Protein AF-A8NK38-F1 (afdb_monomer_lite)

pLDDT: mean 88.43, std 15.59, range [39.59, 98.31]

Sequence (147 aa):
MKLGEKVGEGAKSTIPTVDDRAKRALAAAKVIYATYKRVIGPGPEEYARSVCRQLFKDYEAGLSEDEAKATASYHANRLETLRKQISIHYDTVYNLAGAGDLMRNVEVMLKEVADAVVLVEDIDALVHSGVETLITAYRGNELLFQQ

Structure (mmCIF, N/CA/C/O backbone):
data_AF-A8NK38-F1
#
_entry.id   AF-A8NK38-F1
#
loop_
_atom_site.group_PDB
_atom_site.id
_atom_site.type_symbol
_atom_site.label_atom_id
_atom_site.label_alt_id
_atom_site.label_comp_id
_atom_site.label_asym_id
_atom_site.label_entity_id
_atom_site.label_seq_id
_atom_site.pdbx_PDB_ins_code
_atom_site.Cartn_x
_atom_site.Cartn_y
_atom_site.Cartn_z
_atom_site.occupancy
_atom_site.B_iso_or_equiv
_atom_site.auth_seq_id
_atom_site.auth_comp_id
_atom_site.auth_asym_id
_atom_site.auth_atom_id
_atom_site.pdbx_PDB_model_num
ATOM 1 N N . MET A 1 1 ? 65.995 19.999 -28.870 1.00 39.59 1 MET A N 1
ATOM 2 C CA . MET A 1 1 ? 64.793 20.046 -28.009 1.00 39.59 1 MET A CA 1
ATOM 3 C C . MET A 1 1 ? 63.660 19.341 -28.739 1.00 39.59 1 MET A C 1
ATOM 5 O O . MET A 1 1 ? 63.312 19.782 -29.824 1.00 39.59 1 MET A O 1
ATOM 9 N N . LYS A 1 2 ? 63.152 18.219 -28.213 1.00 42.16 2 LYS A N 1
ATOM 10 C CA . LYS A 1 2 ? 61.946 17.546 -28.721 1.00 42.16 2 LYS A CA 1
ATOM 11 C C . LYS A 1 2 ? 60.818 17.821 -27.729 1.00 42.16 2 LYS A C 1
ATOM 13 O O . LYS A 1 2 ? 60.914 17.392 -26.584 1.00 42.16 2 LYS A O 1
ATOM 18 N N . LEU A 1 3 ? 59.797 18.557 -28.158 1.00 43.91 3 LEU A N 1
ATOM 19 C CA . LEU A 1 3 ? 58.538 18.682 -27.430 1.00 43.91 3 LEU A CA 1
ATOM 20 C C . LEU A 1 3 ? 57.717 17.431 -27.746 1.00 43.91 3 LEU A C 1
ATOM 22 O O . LEU A 1 3 ? 57.318 17.217 -28.887 1.00 43.91 3 LEU A O 1
ATOM 26 N N . GLY A 1 4 ? 57.562 16.560 -26.751 1.00 43.88 4 GLY A N 1
ATOM 27 C CA . GLY A 1 4 ? 56.645 15.432 -26.822 1.00 43.88 4 GLY A CA 1
ATOM 28 C C . GLY A 1 4 ? 55.226 15.935 -26.599 1.00 43.88 4 GLY A C 1
ATOM 29 O O . GLY A 1 4 ? 54.858 16.251 -25.469 1.00 43.88 4 GLY A O 1
ATOM 30 N N . GLU A 1 5 ? 54.441 16.011 -27.668 1.00 44.53 5 GLU A N 1
ATOM 31 C CA . GLU A 1 5 ? 52.994 16.175 -27.576 1.00 44.53 5 GLU A CA 1
ATOM 32 C C . GLU A 1 5 ? 52.397 14.911 -26.949 1.00 44.53 5 GLU A C 1
ATOM 34 O O . GLU A 1 5 ? 52.291 13.857 -27.577 1.00 44.53 5 GLU A O 1
ATOM 39 N N . LYS A 1 6 ? 52.009 15.008 -25.675 1.00 49.44 6 LYS A N 1
ATOM 40 C CA . LYS A 1 6 ? 51.022 14.096 -25.099 1.00 49.44 6 LYS A CA 1
ATOM 41 C C . LYS A 1 6 ? 49.657 14.526 -25.621 1.00 49.44 6 LYS A C 1
ATOM 43 O O . LYS A 1 6 ? 49.046 15.444 -25.080 1.00 49.44 6 LYS A O 1
ATOM 48 N N . VAL A 1 7 ? 49.197 13.862 -26.675 1.00 47.38 7 VAL A N 1
ATOM 49 C CA . VAL A 1 7 ? 47.791 13.895 -27.077 1.00 47.38 7 VAL A CA 1
ATOM 50 C C . VAL A 1 7 ? 47.004 13.255 -25.936 1.00 47.38 7 VAL A C 1
ATOM 52 O O . VAL A 1 7 ? 47.151 12.065 -25.664 1.00 47.38 7 VAL A O 1
ATOM 55 N N . GLY A 1 8 ? 46.249 14.074 -25.204 1.00 44.91 8 GLY A N 1
ATOM 56 C CA . GLY A 1 8 ? 45.348 13.601 -24.164 1.00 44.91 8 GLY A CA 1
ATOM 57 C C . GLY A 1 8 ? 44.344 12.633 -24.775 1.00 44.91 8 GLY A C 1
ATOM 58 O O . GLY A 1 8 ? 43.636 12.986 -25.717 1.00 44.91 8 GLY A O 1
ATOM 59 N N . GLU A 1 9 ? 44.308 11.409 -24.255 1.00 46.59 9 GLU A N 1
ATOM 60 C CA . GLU A 1 9 ? 43.250 10.455 -24.556 1.00 46.59 9 GLU A CA 1
ATOM 61 C C . GLU A 1 9 ? 41.918 11.102 -24.181 1.00 46.59 9 GLU A C 1
ATOM 63 O O . GLU A 1 9 ? 41.621 11.350 -23.011 1.00 46.59 9 GLU A O 1
ATOM 68 N N . GLY A 1 10 ? 41.143 11.450 -25.208 1.00 41.97 10 GLY A N 1
ATOM 69 C CA . GLY A 1 10 ? 39.824 12.028 -25.048 1.00 41.97 10 GLY A CA 1
ATOM 70 C C . GLY A 1 10 ? 38.970 11.109 -24.188 1.00 41.97 10 GLY A C 1
ATOM 71 O O . GLY A 1 10 ? 38.796 9.930 -24.502 1.00 41.97 10 GLY A O 1
ATOM 72 N N . ALA A 1 11 ? 38.421 11.660 -23.107 1.00 47.78 11 ALA A N 1
ATOM 73 C CA . ALA A 1 11 ? 37.337 11.033 -22.378 1.00 47.78 11 ALA A CA 1
ATOM 74 C C . ALA A 1 11 ? 36.248 10.666 -23.395 1.00 47.78 11 ALA A C 1
ATOM 76 O O . ALA A 1 11 ? 35.610 11.547 -23.977 1.00 47.78 11 ALA A O 1
ATOM 77 N N . LYS A 1 12 ? 36.071 9.366 -23.664 1.00 49.84 12 LYS A N 1
ATOM 78 C CA . LYS A 1 12 ? 34.969 8.882 -24.495 1.00 49.84 12 LYS A CA 1
ATOM 79 C C . LYS A 1 12 ? 33.676 9.315 -23.814 1.00 49.84 12 LYS A C 1
ATOM 81 O O . LYS A 1 12 ? 33.251 8.692 -22.842 1.00 49.84 12 LYS A O 1
ATOM 86 N N . SER A 1 13 ? 33.064 10.378 -24.331 1.00 49.16 13 SER A N 1
ATOM 87 C CA . SER A 1 13 ? 31.667 10.706 -24.076 1.00 49.16 13 SER A CA 1
ATOM 88 C C . SER A 1 13 ? 30.845 9.513 -24.552 1.00 49.16 13 SER A C 1
ATOM 90 O O . SER A 1 13 ? 30.579 9.334 -25.739 1.00 49.16 13 SER A O 1
ATOM 92 N N . THR A 1 14 ? 30.557 8.607 -23.626 1.00 53.38 14 THR A N 1
ATOM 93 C CA . THR A 1 14 ? 29.784 7.400 -23.878 1.00 53.38 14 THR A CA 1
ATOM 94 C C . THR A 1 14 ? 28.333 7.784 -23.695 1.00 53.38 14 THR A C 1
ATOM 96 O O . THR A 1 14 ? 27.762 7.674 -22.612 1.00 53.38 14 THR A O 1
ATOM 99 N N . ILE A 1 15 ? 27.742 8.308 -24.771 1.00 59.06 15 ILE A N 1
ATOM 100 C CA . ILE A 1 15 ? 26.293 8.459 -24.853 1.00 59.06 15 ILE A CA 1
ATOM 101 C C . ILE A 1 15 ? 25.710 7.061 -24.601 1.00 59.06 15 ILE A C 1
ATOM 103 O O . ILE A 1 15 ? 26.020 6.141 -25.360 1.00 59.06 15 ILE A O 1
ATOM 107 N N . PRO A 1 16 ? 24.913 6.869 -23.536 1.00 60.84 16 PRO A N 1
ATOM 108 C CA . PRO A 1 16 ? 24.412 5.550 -23.191 1.00 60.84 16 PRO A CA 1
ATOM 109 C C . PRO A 1 16 ? 23.541 5.005 -24.313 1.00 60.84 16 PRO A C 1
ATOM 111 O O . PRO A 1 16 ? 22.662 5.727 -24.806 1.00 60.84 16 PRO A O 1
ATOM 114 N N . THR A 1 17 ? 23.752 3.742 -24.675 1.00 71.88 17 THR A N 1
ATOM 115 C CA . THR A 1 17 ? 22.913 3.071 -25.666 1.00 71.88 17 THR A CA 1
ATOM 116 C C . THR A 1 17 ? 21.486 2.900 -25.135 1.00 71.88 17 THR A C 1
ATOM 118 O O . THR A 1 17 ? 21.220 3.036 -23.936 1.00 71.88 17 THR A O 1
ATOM 121 N N . VAL A 1 18 ? 20.538 2.619 -26.032 1.00 70.12 18 VAL A N 1
ATOM 122 C CA . VAL A 1 18 ? 19.149 2.292 -25.663 1.00 70.12 18 VAL A CA 1
ATOM 123 C C . VAL A 1 18 ? 19.105 1.132 -24.658 1.00 70.12 18 VAL A C 1
ATOM 125 O O . VAL A 1 18 ? 18.403 1.217 -23.651 1.00 70.12 18 VAL A O 1
ATOM 128 N N . ASP A 1 19 ? 19.940 0.115 -24.865 1.00 76.62 19 ASP A N 1
ATOM 129 C CA . ASP A 1 19 ? 20.079 -1.038 -23.974 1.00 76.62 19 ASP A CA 1
ATOM 130 C C . ASP A 1 19 ? 20.604 -0.637 -22.576 1.00 76.62 19 ASP A C 1
ATOM 132 O O . ASP A 1 19 ? 20.045 -1.036 -21.551 1.00 76.62 19 ASP A O 1
ATOM 136 N N . ASP A 1 20 ? 21.591 0.264 -22.502 1.00 84.06 20 ASP A N 1
ATOM 137 C CA . ASP A 1 20 ? 22.115 0.776 -21.223 1.00 84.06 20 ASP A CA 1
ATOM 138 C C . ASP A 1 20 ? 21.088 1.606 -20.440 1.00 84.06 20 ASP A C 1
ATOM 140 O O . ASP A 1 20 ? 21.132 1.683 -19.207 1.00 84.06 20 ASP A O 1
ATOM 144 N N . ARG A 1 21 ? 20.161 2.280 -21.129 1.00 83.81 21 ARG A N 1
ATOM 145 C CA . ARG A 1 21 ? 19.062 3.015 -20.483 1.00 83.81 21 ARG A CA 1
ATOM 146 C C . ARG A 1 21 ? 18.026 2.052 -19.911 1.00 83.81 21 ARG A C 1
ATOM 148 O O . ARG A 1 21 ? 17.680 2.198 -18.739 1.00 83.81 21 ARG A O 1
ATOM 155 N N . ALA A 1 22 ? 17.609 1.048 -20.683 1.00 85.94 22 ALA A N 1
ATOM 156 C CA . ALA A 1 22 ? 16.659 0.029 -20.234 1.00 85.94 22 ALA A CA 1
ATOM 157 C C . ALA A 1 22 ? 17.189 -0.743 -19.015 1.00 85.94 22 ALA A C 1
ATOM 159 O O . ALA A 1 22 ? 16.496 -0.891 -18.007 1.00 85.94 22 ALA A O 1
ATOM 160 N N . LYS A 1 23 ? 18.459 -1.164 -19.059 1.00 88.81 23 LYS A N 1
ATOM 161 C CA . LYS A 1 23 ? 19.122 -1.871 -17.953 1.00 88.81 23 LYS A CA 1
ATOM 162 C C . LYS A 1 23 ? 19.207 -1.028 -16.684 1.00 88.81 23 LYS A C 1
ATOM 164 O O . LYS A 1 23 ? 18.955 -1.544 -15.596 1.00 88.81 23 LYS A O 1
ATOM 169 N N . ARG A 1 24 ? 19.521 0.268 -16.804 1.00 90.06 24 ARG A N 1
ATOM 170 C CA . ARG A 1 24 ? 19.555 1.184 -15.650 1.00 90.06 24 ARG A CA 1
ATOM 171 C C . ARG A 1 24 ? 18.168 1.435 -15.065 1.00 90.06 24 ARG A C 1
ATOM 173 O O . ARG A 1 24 ? 18.041 1.431 -13.844 1.00 90.06 24 ARG A O 1
ATOM 180 N N . ALA A 1 25 ? 17.142 1.586 -15.901 1.00 91.44 25 ALA A N 1
ATOM 181 C CA . ALA A 1 25 ? 15.761 1.714 -15.439 1.00 91.44 25 ALA A CA 1
ATOM 182 C C . ALA A 1 25 ? 15.301 0.455 -14.685 1.00 91.44 25 ALA A C 1
ATOM 184 O O . ALA A 1 25 ? 14.783 0.564 -13.575 1.00 91.44 25 ALA A O 1
ATOM 185 N N . LEU A 1 26 ? 15.583 -0.741 -15.215 1.00 92.62 26 LEU A N 1
ATOM 186 C CA . LEU A 1 26 ? 15.293 -1.995 -14.515 1.00 92.62 26 LEU A CA 1
ATOM 187 C C . LEU A 1 26 ? 16.056 -2.103 -13.186 1.00 92.62 26 LEU A C 1
ATOM 189 O O . LEU A 1 26 ? 15.489 -2.533 -12.185 1.00 92.62 26 LEU A O 1
ATOM 193 N N . ALA A 1 27 ? 17.338 -1.732 -13.155 1.00 93.94 27 ALA A N 1
ATOM 194 C CA . ALA A 1 27 ? 18.124 -1.755 -11.923 1.00 93.94 27 ALA A CA 1
ATOM 195 C C . ALA A 1 27 ? 17.535 -0.819 -10.854 1.00 93.94 27 ALA A C 1
ATOM 197 O O . ALA A 1 27 ? 17.424 -1.216 -9.696 1.00 93.94 27 ALA A O 1
ATOM 198 N N . ALA A 1 28 ? 17.097 0.382 -11.241 1.00 94.88 28 ALA A N 1
ATOM 199 C CA . ALA A 1 28 ? 16.433 1.318 -10.337 1.00 94.88 28 ALA A CA 1
ATOM 200 C C . ALA A 1 28 ? 15.087 0.770 -9.827 1.00 94.88 28 ALA A C 1
ATOM 202 O O . ALA A 1 28 ? 14.858 0.750 -8.616 1.00 94.88 28 ALA A O 1
ATOM 203 N N . ALA A 1 29 ? 14.253 0.216 -10.717 1.00 95.88 29 ALA A N 1
ATOM 204 C CA . ALA A 1 29 ? 13.003 -0.451 -10.344 1.00 95.88 29 ALA A CA 1
ATOM 205 C C . ALA A 1 29 ? 13.233 -1.577 -9.322 1.00 95.88 29 ALA A C 1
ATOM 207 O O . ALA A 1 29 ? 12.533 -1.649 -8.315 1.00 95.88 29 ALA A O 1
ATOM 208 N N . LYS A 1 30 ? 14.274 -2.401 -9.513 1.00 96.81 30 LYS A N 1
ATOM 209 C CA . LYS A 1 30 ? 14.652 -3.468 -8.570 1.00 96.81 30 LYS A CA 1
ATOM 210 C C . LYS A 1 30 ? 15.029 -2.940 -7.185 1.00 96.81 30 LYS A C 1
ATOM 212 O O . LYS A 1 30 ? 14.705 -3.586 -6.193 1.00 96.81 30 LYS A O 1
ATOM 217 N N . VAL A 1 31 ? 15.696 -1.789 -7.090 1.00 97.75 31 VAL A N 1
ATOM 218 C CA . VAL A 1 31 ? 16.050 -1.172 -5.797 1.00 97.75 31 VAL A CA 1
ATOM 219 C C . VAL A 1 31 ? 14.800 -0.698 -5.050 1.00 97.75 31 VAL A C 1
ATOM 221 O O . VAL A 1 31 ? 14.663 -0.943 -3.847 1.00 97.75 31 VAL A O 1
ATOM 224 N N . ILE A 1 32 ? 13.864 -0.063 -5.758 1.00 97.44 32 ILE A N 1
ATOM 225 C CA . ILE A 1 32 ? 12.586 0.381 -5.182 1.00 97.44 32 ILE A CA 1
ATOM 226 C C . ILE A 1 32 ? 11.758 -0.833 -4.751 1.00 97.44 32 ILE A C 1
ATOM 228 O O . ILE A 1 32 ? 11.269 -0.892 -3.624 1.00 97.44 32 ILE A O 1
ATOM 232 N N . TYR A 1 33 ? 11.680 -1.853 -5.601 1.00 97.56 33 TYR A N 1
ATOM 233 C CA . TYR A 1 33 ? 10.969 -3.089 -5.299 1.00 97.56 33 TYR A CA 1
ATOM 234 C C . TYR A 1 33 ? 11.595 -3.853 -4.116 1.00 97.56 33 TYR A C 1
ATOM 236 O O . TYR A 1 33 ? 10.880 -4.355 -3.253 1.00 97.56 33 TYR A O 1
ATOM 244 N N . ALA A 1 34 ? 12.924 -3.860 -3.972 1.00 97.19 34 ALA A N 1
ATOM 245 C CA . ALA A 1 34 ? 13.576 -4.404 -2.778 1.00 97.19 34 ALA A CA 1
ATOM 246 C C . ALA A 1 34 ? 13.185 -3.639 -1.501 1.00 97.19 34 ALA A C 1
ATOM 248 O O . ALA A 1 34 ? 13.035 -4.245 -0.439 1.00 97.19 34 ALA A O 1
ATOM 249 N N . THR A 1 35 ? 12.982 -2.321 -1.594 1.00 97.00 35 THR A N 1
ATOM 250 C CA . THR A 1 35 ? 12.426 -1.525 -0.489 1.00 97.00 35 THR A CA 1
ATOM 251 C C . THR A 1 35 ? 11.002 -1.963 -0.170 1.00 97.00 35 THR A C 1
ATOM 253 O O . THR A 1 35 ? 10.716 -2.242 0.990 1.00 97.00 35 THR A O 1
ATOM 256 N N . TYR A 1 36 ? 10.141 -2.118 -1.178 1.00 97.38 36 TYR A N 1
ATOM 257 C CA . TYR A 1 36 ? 8.792 -2.667 -1.012 1.00 97.38 36 TYR A CA 1
ATOM 258 C C . TYR A 1 36 ? 8.796 -4.022 -0.286 1.00 97.38 36 TYR A C 1
ATOM 260 O O . TYR A 1 36 ? 8.106 -4.168 0.721 1.00 97.38 36 TYR A O 1
ATOM 268 N N . LYS A 1 37 ? 9.640 -4.979 -0.697 1.00 97.31 37 LYS A N 1
ATOM 269 C CA . LYS A 1 37 ? 9.720 -6.299 -0.040 1.00 97.31 37 LYS A CA 1
ATOM 270 C C . LYS A 1 37 ? 10.122 -6.214 1.433 1.00 97.31 37 LYS A C 1
ATOM 272 O O . LYS A 1 37 ? 9.625 -6.991 2.240 1.00 97.31 37 LYS A O 1
ATOM 277 N N . ARG A 1 38 ? 10.978 -5.258 1.811 1.00 96.56 38 ARG A N 1
ATOM 278 C CA . ARG A 1 38 ? 11.315 -5.015 3.226 1.00 96.56 38 ARG A CA 1
ATOM 279 C C . ARG A 1 38 ? 10.151 -4.426 4.018 1.00 96.56 38 ARG A C 1
ATOM 281 O O . ARG A 1 38 ? 10.061 -4.685 5.209 1.00 96.56 38 ARG A O 1
ATOM 288 N N . VAL A 1 39 ? 9.305 -3.619 3.378 1.00 94.88 39 VAL A N 1
ATOM 289 C CA . VAL A 1 39 ? 8.140 -2.998 4.020 1.00 94.88 39 VAL A CA 1
ATOM 290 C C . VAL A 1 39 ? 7.049 -4.024 4.286 1.00 94.88 39 VAL A C 1
ATOM 292 O O . VAL A 1 39 ? 6.582 -4.111 5.415 1.00 94.88 39 VAL A O 1
ATOM 295 N N . ILE A 1 40 ? 6.667 -4.802 3.272 1.00 95.31 40 ILE A N 1
ATOM 296 C CA . ILE A 1 40 ? 5.560 -5.761 3.398 1.00 95.31 40 ILE A CA 1
ATOM 297 C C . ILE A 1 40 ? 5.956 -7.035 4.156 1.00 95.31 40 ILE A C 1
ATOM 299 O O . ILE A 1 40 ? 5.097 -7.793 4.595 1.00 95.31 40 ILE A O 1
ATOM 303 N N . GLY A 1 41 ? 7.259 -7.320 4.253 1.00 92.94 41 GLY A N 1
ATOM 304 C CA . GLY A 1 41 ? 7.768 -8.534 4.877 1.00 92.94 41 GLY A CA 1
ATOM 305 C C . GLY A 1 41 ? 7.279 -9.812 4.168 1.00 92.94 41 GLY A C 1
ATOM 306 O O . GLY A 1 41 ? 7.590 -9.989 2.986 1.00 92.94 41 GLY A O 1
ATOM 307 N N . PRO A 1 42 ? 6.560 -10.722 4.859 1.00 90.06 42 PRO A N 1
ATOM 308 C CA . PRO A 1 42 ? 6.136 -12.011 4.301 1.00 90.06 42 PRO A CA 1
ATOM 309 C C . PRO A 1 42 ? 5.210 -11.907 3.085 1.00 90.06 42 PRO A C 1
ATOM 311 O O . PRO A 1 42 ? 5.221 -12.796 2.236 1.00 90.06 42 PRO A O 1
ATOM 314 N N . GLY A 1 43 ? 4.422 -10.836 2.984 1.00 94.31 43 GLY A N 1
ATOM 315 C CA . GLY A 1 43 ? 3.462 -10.663 1.901 1.00 94.31 43 GLY A CA 1
ATOM 316 C C . GLY A 1 43 ? 2.464 -9.535 2.159 1.00 94.31 43 GLY A C 1
ATOM 317 O O . GLY A 1 43 ? 2.404 -9.003 3.269 1.00 94.31 43 GLY A O 1
ATOM 318 N N . PRO A 1 44 ? 1.679 -9.163 1.135 1.00 95.81 44 PRO A N 1
ATOM 319 C CA . PRO A 1 44 ? 0.752 -8.037 1.209 1.00 95.81 44 PRO A CA 1
ATOM 320 C C . PRO A 1 44 ? -0.380 -8.258 2.227 1.00 95.81 44 PRO A C 1
ATOM 322 O O . PRO A 1 44 ? -0.712 -7.338 2.969 1.00 95.81 44 PRO A O 1
ATOM 325 N N . GLU A 1 45 ? -0.906 -9.480 2.343 1.00 96.56 45 GLU A N 1
ATOM 326 C CA . GLU A 1 45 ? -1.968 -9.819 3.303 1.00 96.56 45 GLU A CA 1
ATOM 327 C C . GLU A 1 45 ? -1.501 -9.725 4.762 1.00 96.56 45 GLU A C 1
ATOM 329 O O . GLU A 1 45 ? -2.183 -9.134 5.599 1.00 96.56 45 GLU A O 1
ATOM 334 N N . GLU A 1 46 ? -0.320 -10.267 5.090 1.00 95.50 46 GLU A N 1
ATOM 335 C CA . GLU A 1 46 ? 0.213 -10.180 6.459 1.00 95.50 46 GLU A CA 1
ATOM 336 C C . GLU A 1 46 ? 0.577 -8.733 6.811 1.00 95.50 46 GLU A C 1
ATOM 338 O O . GLU A 1 46 ? 0.386 -8.308 7.951 1.00 95.50 46 GLU A O 1
ATOM 343 N N . TYR A 1 47 ? 1.034 -7.947 5.830 1.00 97.12 47 TYR A N 1
ATOM 344 C CA . TYR A 1 47 ? 1.238 -6.516 6.015 1.00 97.12 47 TYR A CA 1
ATOM 345 C C . TYR A 1 47 ? -0.075 -5.798 6.343 1.00 97.12 47 TYR A C 1
ATOM 347 O O . TYR A 1 47 ? -0.150 -5.127 7.371 1.00 97.12 47 TYR A O 1
ATOM 355 N N . ALA A 1 48 ? -1.124 -5.988 5.540 1.00 97.50 48 ALA A N 1
ATOM 356 C CA . ALA A 1 48 ? -2.449 -5.415 5.781 1.00 97.50 48 ALA A CA 1
ATOM 357 C C . ALA A 1 48 ? -2.996 -5.812 7.166 1.00 97.50 48 ALA A C 1
ATOM 359 O O . ALA A 1 48 ? -3.405 -4.962 7.959 1.00 97.50 48 ALA A O 1
ATOM 360 N N . ARG A 1 49 ? -2.867 -7.092 7.534 1.00 96.81 49 ARG A N 1
ATOM 361 C CA . ARG A 1 49 ? -3.225 -7.598 8.865 1.00 96.81 49 ARG A CA 1
ATOM 362 C C . ARG A 1 49 ? -2.428 -6.926 9.983 1.00 96.81 49 ARG A C 1
ATOM 364 O O . ARG A 1 49 ? -2.987 -6.631 11.039 1.00 96.81 49 ARG A O 1
ATOM 371 N N . SER A 1 50 ? -1.134 -6.683 9.776 1.00 96.69 50 SER A N 1
ATOM 372 C CA . SER A 1 50 ? -0.290 -5.976 10.744 1.00 96.69 50 SER A CA 1
ATOM 373 C C . SER A 1 50 ? -0.724 -4.520 10.938 1.00 96.69 50 SER A C 1
ATOM 375 O O . SER A 1 50 ? -0.760 -4.058 12.077 1.00 96.69 50 SER A O 1
ATOM 377 N N . VAL A 1 51 ? -1.140 -3.839 9.863 1.00 97.31 51 VAL A N 1
ATOM 378 C CA . VAL A 1 51 ? -1.685 -2.474 9.918 1.00 97.31 51 VAL A CA 1
ATOM 379 C C . VAL A 1 51 ? -2.982 -2.451 10.729 1.00 97.31 51 VAL A C 1
ATOM 381 O O . VAL A 1 51 ? -3.085 -1.659 11.662 1.00 97.31 51 VAL A O 1
ATOM 384 N N . CYS A 1 52 ? -3.928 -3.363 10.471 1.00 97.62 52 CYS A N 1
ATOM 385 C CA . CYS A 1 52 ? -5.149 -3.478 11.280 1.00 97.62 52 CYS A CA 1
ATOM 386 C C . CYS A 1 52 ? -4.837 -3.721 12.763 1.00 97.62 52 CYS A C 1
ATOM 388 O O . CYS A 1 52 ? -5.378 -3.035 13.624 1.00 97.62 52 CYS A O 1
ATOM 390 N N . ARG A 1 53 ? -3.929 -4.659 13.078 1.00 96.19 53 ARG A N 1
ATOM 391 C CA . ARG A 1 53 ? -3.526 -4.941 14.469 1.00 96.19 53 ARG A CA 1
ATOM 392 C C . ARG A 1 53 ? -2.964 -3.704 15.169 1.00 96.19 53 ARG A C 1
ATOM 394 O O . ARG A 1 53 ? -3.280 -3.487 16.335 1.00 96.19 53 ARG A O 1
ATOM 401 N N . GLN A 1 54 ? -2.136 -2.922 14.476 1.00 95.94 54 GLN A N 1
ATOM 402 C CA . GLN A 1 54 ? -1.570 -1.692 15.023 1.00 95.94 54 GLN A CA 1
ATOM 403 C C . GLN A 1 54 ? -2.663 -0.646 15.272 1.00 95.94 54 GLN A C 1
ATOM 405 O O . GLN A 1 54 ? -2.763 -0.145 16.386 1.00 95.94 54 GLN A O 1
ATOM 410 N N . LEU A 1 55 ? -3.531 -0.395 14.286 1.00 97.00 55 LEU A N 1
ATOM 411 C CA . LEU A 1 55 ? -4.645 0.552 14.409 1.00 97.00 55 LEU A CA 1
ATOM 412 C C . LEU A 1 55 ? -5.589 0.194 15.563 1.00 97.00 55 LEU A C 1
ATOM 414 O O . LEU A 1 55 ? -5.980 1.071 16.326 1.00 97.00 55 LEU A O 1
ATOM 418 N N . PHE A 1 56 ? -5.926 -1.088 15.729 1.00 96.44 56 PHE A N 1
ATOM 419 C CA . PHE A 1 56 ? -6.784 -1.536 16.830 1.00 96.44 56 PHE A CA 1
ATOM 420 C C . PHE A 1 56 ? -6.124 -1.323 18.185 1.00 96.44 56 PHE A C 1
ATOM 422 O O . PHE A 1 56 ? -6.751 -0.784 19.091 1.00 96.44 56 PHE A O 1
ATOM 429 N N . LYS A 1 57 ? -4.848 -1.695 18.310 1.00 96.00 57 LYS A N 1
ATOM 430 C CA . LYS A 1 57 ? -4.087 -1.502 19.543 1.00 96.00 57 LYS A CA 1
ATOM 431 C C . LYS A 1 57 ? -3.980 -0.022 19.916 1.00 96.00 57 LYS A C 1
ATOM 433 O O . LYS A 1 57 ? -4.117 0.319 21.087 1.00 96.00 57 LYS A O 1
ATOM 438 N N . ASP A 1 58 ? -3.719 0.840 18.940 1.00 94.00 58 ASP A N 1
ATOM 439 C CA . ASP A 1 58 ? -3.581 2.277 19.170 1.00 94.00 58 ASP A CA 1
ATOM 440 C C . ASP A 1 58 ? -4.924 2.903 19.558 1.00 94.00 58 ASP A C 1
ATOM 442 O O . ASP A 1 58 ? -4.993 3.676 20.513 1.00 94.00 58 ASP A O 1
ATOM 446 N N . TYR A 1 59 ? -6.008 2.504 18.893 1.00 93.19 59 TYR A N 1
ATOM 447 C CA . TYR A 1 59 ? -7.356 2.948 19.236 1.00 93.19 59 TYR A CA 1
ATOM 448 C C . TYR A 1 59 ? -7.773 2.505 20.648 1.00 93.19 59 TYR A C 1
ATOM 450 O O . TYR A 1 59 ? -8.263 3.317 21.430 1.00 93.19 59 TYR A O 1
ATOM 458 N N . GLU A 1 60 ? -7.498 1.253 21.031 1.00 93.19 60 GLU A N 1
ATOM 459 C CA . GLU A 1 60 ? -7.715 0.755 22.400 1.00 93.19 60 GLU A CA 1
ATOM 460 C C . GLU A 1 60 ? -6.880 1.513 23.448 1.00 93.19 60 GLU A C 1
ATOM 462 O O . GLU A 1 60 ? -7.302 1.649 24.597 1.00 93.19 60 GLU A O 1
ATOM 467 N N . ALA A 1 61 ? -5.716 2.042 23.060 1.00 94.81 61 ALA A N 1
ATOM 468 C CA . ALA A 1 61 ? -4.873 2.886 23.905 1.00 94.81 61 ALA A CA 1
ATOM 469 C C . ALA A 1 61 ? -5.338 4.357 23.978 1.00 94.81 61 ALA A C 1
ATOM 471 O O . ALA A 1 61 ? -4.710 5.155 24.677 1.00 94.81 61 ALA A O 1
ATOM 472 N N . GLY A 1 62 ? -6.433 4.717 23.300 1.00 94.31 62 GLY A N 1
ATOM 473 C CA . GLY A 1 62 ? -7.027 6.055 23.323 1.00 94.31 62 GLY A CA 1
ATOM 474 C C . GLY A 1 62 ? -6.532 6.999 22.226 1.00 94.31 62 GLY A C 1
ATOM 475 O O . GLY A 1 62 ? -6.707 8.210 22.361 1.00 94.31 62 GLY A O 1
ATOM 476 N N . LEU A 1 63 ? -5.914 6.475 21.163 1.00 94.69 63 LEU A N 1
ATOM 477 C CA . LEU A 1 63 ? -5.555 7.257 19.979 1.00 94.69 63 LEU A CA 1
ATOM 478 C C . LEU A 1 63 ? -6.819 7.838 19.321 1.00 94.69 63 LEU A C 1
ATOM 480 O O . LEU A 1 63 ? -7.839 7.156 19.196 1.00 94.69 63 LEU A O 1
ATOM 484 N N . SER A 1 64 ? -6.760 9.101 18.900 1.00 96.12 64 SER A N 1
ATOM 485 C CA . SER A 1 64 ? -7.905 9.766 18.274 1.00 96.12 64 SER A CA 1
ATOM 486 C C . SER A 1 64 ? -8.199 9.216 16.874 1.00 96.12 64 SER A C 1
ATOM 488 O O . SER A 1 64 ? -7.326 8.673 16.196 1.00 96.12 64 SER A O 1
ATOM 490 N N . GLU A 1 65 ? -9.432 9.397 16.392 1.00 94.50 65 GLU A N 1
ATOM 491 C CA . GLU A 1 65 ? -9.793 8.978 15.031 1.00 94.50 65 GLU A CA 1
ATOM 492 C C . GLU A 1 65 ? -8.942 9.657 13.953 1.00 94.50 65 GLU A C 1
ATOM 494 O O . GLU A 1 65 ? -8.617 9.036 12.943 1.00 94.50 65 GLU A O 1
ATOM 499 N N . ASP A 1 66 ? -8.566 10.920 14.154 1.00 96.00 66 ASP A N 1
ATOM 500 C CA . ASP A 1 66 ? -7.759 11.662 13.185 1.00 96.00 66 ASP A CA 1
ATOM 501 C C . ASP A 1 66 ? -6.328 11.117 13.104 1.00 96.00 66 ASP A C 1
ATOM 503 O O . ASP A 1 66 ? -5.760 11.010 12.016 1.00 96.00 66 ASP A O 1
ATOM 507 N N . GLU A 1 67 ? -5.760 10.683 14.230 1.00 96.81 67 GLU A N 1
ATOM 508 C CA . GLU A 1 67 ? -4.470 9.991 14.259 1.00 96.81 67 GLU A CA 1
ATOM 509 C C . GLU A 1 67 ? -4.556 8.591 13.625 1.00 96.81 67 GLU A C 1
ATOM 511 O O . GLU A 1 67 ? -3.617 8.160 12.945 1.00 96.81 67 GLU A O 1
ATOM 516 N N . ALA A 1 68 ? -5.682 7.887 13.787 1.00 96.25 68 ALA A N 1
ATOM 517 C CA . ALA A 1 68 ? -5.905 6.591 13.148 1.00 96.25 68 ALA A CA 1
ATOM 518 C C . ALA A 1 68 ? -5.982 6.739 11.620 1.00 96.25 68 ALA A C 1
ATOM 520 O O . ALA A 1 68 ? -5.312 5.998 10.895 1.00 96.25 68 ALA A O 1
ATOM 521 N N . LYS A 1 69 ? -6.719 7.747 11.129 1.00 97.12 69 LYS A N 1
ATOM 522 C CA . LYS A 1 69 ? -6.772 8.118 9.702 1.00 97.12 69 LYS A CA 1
ATOM 523 C C . LYS A 1 69 ? -5.382 8.462 9.179 1.00 97.12 69 LYS A C 1
ATOM 525 O O . LYS A 1 69 ? -4.953 7.905 8.175 1.00 97.12 69 LYS A O 1
ATOM 530 N N . ALA A 1 70 ? -4.634 9.302 9.896 1.00 96.94 70 ALA A N 1
ATOM 531 C CA . ALA A 1 70 ? -3.269 9.659 9.513 1.00 96.94 70 ALA A CA 1
ATOM 532 C C . ALA A 1 70 ? -2.350 8.429 9.407 1.00 96.94 70 ALA A C 1
ATOM 534 O O . ALA A 1 70 ? -1.549 8.329 8.474 1.00 96.94 70 ALA A O 1
ATOM 535 N N . THR A 1 71 ? -2.488 7.471 10.326 1.00 96.38 71 THR A N 1
ATOM 536 C CA . THR A 1 71 ? -1.723 6.218 10.316 1.00 96.38 71 THR A CA 1
ATOM 537 C C . THR A 1 71 ? -2.083 5.347 9.112 1.00 96.38 71 THR A C 1
ATOM 539 O O . THR A 1 71 ? -1.187 4.917 8.382 1.00 96.38 71 THR A O 1
ATOM 542 N N . ALA A 1 72 ? -3.372 5.122 8.848 1.00 97.00 72 ALA A N 1
ATOM 543 C CA . ALA A 1 72 ? -3.817 4.341 7.692 1.00 97.00 72 ALA A CA 1
ATOM 544 C C . ALA A 1 72 ? -3.366 4.985 6.367 1.00 97.00 72 ALA A C 1
ATOM 546 O O . ALA A 1 72 ? -2.718 4.334 5.539 1.00 97.00 72 ALA A O 1
ATOM 547 N N . SER A 1 73 ? -3.559 6.298 6.235 1.00 97.81 73 SER A N 1
ATOM 548 C CA . SER A 1 73 ? -3.139 7.072 5.068 1.00 97.81 73 SER A CA 1
ATOM 549 C C . SER A 1 73 ? -1.631 7.059 4.868 1.00 97.81 73 SER A C 1
ATOM 551 O O . SER A 1 73 ? -1.161 7.046 3.731 1.00 97.81 73 SER A O 1
ATOM 553 N N . TYR A 1 74 ? -0.834 7.050 5.939 1.00 97.81 74 TYR A N 1
ATOM 554 C CA . TYR A 1 74 ? 0.616 6.905 5.829 1.00 97.81 74 TYR A CA 1
ATOM 555 C C . TYR A 1 74 ? 0.990 5.588 5.135 1.00 97.81 74 TYR A C 1
ATOM 557 O O . TYR A 1 74 ? 1.825 5.585 4.225 1.00 97.81 74 TYR A O 1
ATOM 565 N N . HIS A 1 75 ? 0.360 4.479 5.524 1.00 97.62 75 HIS A N 1
ATOM 566 C CA . HIS A 1 75 ? 0.623 3.171 4.932 1.00 97.62 75 HIS A CA 1
ATOM 567 C C . HIS A 1 75 ? 0.180 3.103 3.463 1.00 97.62 75 HIS A C 1
ATOM 569 O O . HIS A 1 75 ? 0.979 2.680 2.620 1.00 97.62 75 HIS A O 1
ATOM 575 N N . ALA A 1 76 ? -1.024 3.588 3.144 1.00 97.06 76 ALA A N 1
ATOM 576 C CA . ALA A 1 76 ? -1.535 3.642 1.772 1.00 97.06 76 ALA A CA 1
ATOM 577 C C . ALA A 1 76 ? -0.629 4.499 0.869 1.00 97.06 76 ALA A C 1
ATOM 579 O O . ALA A 1 76 ? -0.093 4.024 -0.137 1.00 97.06 76 ALA A O 1
ATOM 580 N N . ASN A 1 77 ? -0.331 5.734 1.290 1.00 97.88 77 ASN A N 1
ATOM 581 C CA . ASN A 1 77 ? 0.514 6.657 0.529 1.00 97.88 77 ASN A CA 1
ATOM 582 C C . ASN A 1 77 ? 1.941 6.136 0.335 1.00 97.88 77 ASN A C 1
ATOM 584 O O . ASN A 1 77 ? 2.556 6.373 -0.711 1.00 97.88 77 ASN A O 1
ATOM 588 N N . ARG A 1 78 ? 2.498 5.431 1.326 1.00 97.38 78 ARG A N 1
ATOM 589 C CA . ARG A 1 78 ? 3.841 4.851 1.229 1.00 97.38 78 ARG A CA 1
ATOM 590 C C . ARG A 1 78 ? 3.917 3.798 0.127 1.00 97.38 78 ARG A C 1
ATOM 592 O O . ARG A 1 78 ? 4.858 3.837 -0.666 1.00 97.38 78 ARG A O 1
ATOM 599 N N . LEU A 1 79 ? 2.961 2.871 0.072 1.00 97.56 79 LEU A N 1
ATOM 600 C CA . LEU A 1 79 ? 2.926 1.840 -0.969 1.00 97.56 79 LEU A CA 1
ATOM 601 C C . LEU A 1 79 ? 2.636 2.448 -2.344 1.00 97.56 79 LEU A C 1
ATOM 603 O O . LEU A 1 79 ? 3.334 2.130 -3.308 1.00 97.56 79 LEU A O 1
ATOM 607 N N . GLU A 1 80 ? 1.706 3.400 -2.418 1.00 97.88 80 GLU A N 1
ATOM 608 C CA . GLU A 1 80 ? 1.376 4.090 -3.666 1.00 97.88 80 GLU A CA 1
ATOM 609 C C . GLU A 1 80 ? 2.567 4.891 -4.215 1.00 97.88 80 GLU A C 1
ATOM 611 O O . GLU A 1 80 ? 2.820 4.926 -5.421 1.00 97.88 80 GLU A O 1
ATOM 616 N N . THR A 1 81 ? 3.374 5.483 -3.332 1.00 98.06 81 THR A N 1
ATOM 617 C CA . THR A 1 81 ? 4.622 6.154 -3.718 1.00 98.06 81 THR A CA 1
ATOM 618 C C . THR A 1 81 ? 5.611 5.174 -4.346 1.00 98.06 81 THR A C 1
ATOM 620 O O . THR A 1 81 ? 6.188 5.476 -5.392 1.00 98.06 81 THR A O 1
ATOM 623 N N . LEU A 1 82 ? 5.789 3.986 -3.759 1.00 97.50 82 LEU A N 1
ATOM 624 C CA . LEU A 1 82 ? 6.663 2.952 -4.323 1.00 97.50 82 LEU A CA 1
ATOM 625 C C . LEU A 1 82 ? 6.143 2.477 -5.687 1.00 97.50 82 LEU A C 1
ATOM 627 O O . LEU A 1 82 ? 6.928 2.363 -6.630 1.00 97.50 82 LEU A O 1
ATOM 631 N N . ARG A 1 83 ? 4.825 2.278 -5.826 1.00 97.75 83 ARG A N 1
ATOM 632 C CA . ARG A 1 83 ? 4.186 1.916 -7.100 1.00 97.75 83 ARG A CA 1
ATOM 633 C C . ARG A 1 83 ? 4.469 2.962 -8.177 1.00 97.75 83 ARG A C 1
ATOM 635 O O . ARG A 1 83 ? 4.958 2.617 -9.252 1.00 97.75 83 ARG A O 1
ATOM 642 N N . LYS A 1 84 ? 4.232 4.245 -7.877 1.00 97.69 84 LYS A N 1
ATOM 643 C CA . LYS A 1 84 ? 4.506 5.374 -8.785 1.00 97.69 84 LYS A CA 1
ATOM 644 C C . LYS A 1 84 ? 5.975 5.432 -9.202 1.00 97.69 84 LYS A C 1
ATOM 646 O O . LYS A 1 84 ? 6.267 5.622 -10.379 1.00 97.69 84 LYS A O 1
ATOM 651 N N . GLN A 1 85 ? 6.903 5.221 -8.269 1.00 96.62 85 GLN A N 1
ATOM 652 C CA . GLN A 1 85 ? 8.337 5.205 -8.567 1.00 96.62 85 GLN A CA 1
ATOM 653 C C . GLN A 1 85 ? 8.728 4.063 -9.517 1.00 96.62 85 GLN A C 1
ATOM 655 O O . GLN A 1 85 ? 9.498 4.284 -10.450 1.00 96.62 85 GLN A O 1
ATOM 660 N N . ILE A 1 86 ? 8.174 2.859 -9.337 1.00 95.12 86 ILE A N 1
ATOM 661 C CA . ILE A 1 86 ? 8.390 1.749 -10.280 1.00 95.12 86 ILE A CA 1
ATOM 662 C C . ILE A 1 86 ? 7.748 2.071 -11.641 1.00 95.12 86 ILE A C 1
ATOM 664 O O . ILE A 1 86 ? 8.356 1.797 -12.675 1.00 95.12 86 ILE A O 1
ATOM 668 N N . SER A 1 87 ? 6.577 2.717 -11.660 1.00 94.81 87 SER A N 1
ATOM 669 C CA . SER A 1 87 ? 5.863 3.085 -12.895 1.00 94.81 87 SER A CA 1
ATOM 670 C C . SER A 1 87 ? 6.680 4.014 -13.791 1.00 94.81 87 SER A C 1
ATOM 672 O O . SER A 1 87 ? 6.737 3.806 -14.997 1.00 94.81 87 SER A O 1
ATOM 674 N N . ILE A 1 88 ? 7.398 4.978 -13.209 1.00 93.88 88 ILE A N 1
ATOM 675 C CA . ILE A 1 88 ? 8.302 5.868 -13.961 1.00 93.88 88 ILE A CA 1
ATOM 676 C C . ILE A 1 88 ? 9.368 5.058 -14.723 1.00 93.88 88 ILE A C 1
ATOM 678 O O . ILE A 1 88 ? 9.741 5.380 -15.857 1.00 93.88 88 ILE A O 1
ATOM 682 N N . HIS A 1 89 ? 9.872 3.982 -14.114 1.00 91.81 89 HIS A N 1
ATOM 683 C CA . HIS A 1 89 ? 10.844 3.100 -14.756 1.00 91.81 89 HIS A CA 1
ATOM 684 C C . HIS A 1 89 ? 10.204 2.170 -15.783 1.00 91.81 89 HIS A C 1
ATOM 686 O O . HIS A 1 89 ? 10.831 1.904 -16.808 1.00 91.81 89 HIS A O 1
ATOM 692 N N . TYR A 1 90 ? 8.968 1.727 -15.555 1.00 90.00 90 TYR A N 1
ATOM 693 C CA . TYR A 1 90 ? 8.192 0.998 -16.555 1.00 90.00 90 TYR A CA 1
ATOM 694 C C . TYR A 1 90 ? 8.021 1.824 -17.831 1.00 90.00 90 TYR A C 1
ATOM 696 O O . TYR A 1 90 ? 8.415 1.356 -18.896 1.00 90.00 90 TYR A O 1
ATOM 704 N N . ASP A 1 91 ? 7.578 3.080 -17.724 1.00 88.19 91 ASP A N 1
ATOM 705 C CA . ASP A 1 91 ? 7.413 3.974 -18.878 1.00 88.19 91 ASP A CA 1
ATOM 706 C C . ASP A 1 91 ? 8.740 4.175 -19.623 1.00 88.19 91 ASP A C 1
ATOM 708 O O . ASP A 1 91 ? 8.795 4.227 -20.853 1.00 88.19 91 ASP A O 1
ATOM 712 N N . THR A 1 92 ? 9.850 4.233 -18.882 1.00 86.25 92 THR A N 1
ATOM 713 C CA . THR A 1 92 ? 11.191 4.340 -19.471 1.00 86.25 92 THR A CA 1
ATOM 714 C C . THR A 1 92 ? 11.570 3.095 -20.277 1.00 86.25 92 THR A C 1
ATOM 716 O O . THR A 1 92 ? 12.187 3.234 -21.328 1.00 86.25 92 THR A O 1
ATOM 719 N N . VAL A 1 93 ? 11.230 1.890 -19.808 1.00 85.19 93 VAL A N 1
ATOM 720 C CA . VAL A 1 93 ? 11.530 0.625 -20.504 1.00 85.19 93 VAL A CA 1
ATOM 721 C C . VAL A 1 93 ? 10.567 0.393 -21.672 1.00 85.19 93 VAL A C 1
ATOM 723 O O . VAL A 1 93 ? 11.011 -0.022 -22.739 1.00 85.19 93 VAL A O 1
ATOM 726 N N . TYR A 1 94 ? 9.281 0.707 -21.497 1.00 82.94 94 TYR A N 1
ATOM 727 C CA . TYR A 1 94 ? 8.228 0.552 -22.506 1.00 82.94 94 TYR A CA 1
ATOM 728 C C . TYR A 1 94 ? 8.539 1.318 -23.796 1.00 82.94 94 TYR A C 1
ATOM 730 O O . TYR A 1 94 ? 8.348 0.813 -24.900 1.00 82.94 94 TYR A O 1
ATOM 738 N N . ASN A 1 95 ? 9.090 2.525 -23.664 1.00 79.75 95 ASN A N 1
ATOM 739 C CA . ASN A 1 95 ? 9.425 3.384 -24.798 1.00 79.75 95 ASN A CA 1
ATOM 740 C C . ASN A 1 95 ? 10.673 2.930 -25.588 1.00 79.75 95 ASN A C 1
ATOM 742 O O . ASN A 1 95 ? 11.090 3.619 -26.522 1.00 79.75 95 ASN A O 1
ATOM 746 N N . LEU A 1 96 ? 11.296 1.799 -25.233 1.00 80.94 96 LEU A N 1
ATOM 747 C CA . LEU A 1 96 ? 12.520 1.302 -25.862 1.00 80.94 96 LEU A CA 1
ATOM 748 C C . LEU A 1 96 ? 12.249 0.027 -26.672 1.00 80.94 96 LEU A C 1
ATOM 750 O O . LEU A 1 96 ? 11.870 -1.017 -26.141 1.00 80.94 96 LEU A O 1
ATOM 754 N N . ALA A 1 97 ? 12.499 0.098 -27.982 1.00 65.75 97 ALA A N 1
ATOM 755 C CA . ALA A 1 97 ? 12.360 -1.045 -28.879 1.00 65.75 97 ALA A CA 1
ATOM 756 C C . ALA A 1 97 ? 13.268 -2.218 -28.454 1.00 65.75 97 ALA A C 1
ATOM 758 O O . ALA A 1 97 ? 14.451 -2.026 -28.173 1.00 65.75 97 ALA A O 1
ATOM 759 N N . GLY A 1 98 ? 12.719 -3.438 -28.442 1.00 70.00 98 GLY A N 1
ATOM 760 C CA . GLY A 1 98 ? 13.462 -4.666 -28.124 1.00 70.00 98 GLY A CA 1
ATOM 761 C C . GLY A 1 98 ? 13.596 -4.998 -26.630 1.00 70.00 98 GLY A C 1
ATOM 762 O O . GLY A 1 98 ? 14.278 -5.960 -26.294 1.00 70.00 98 GLY A O 1
ATOM 763 N N . ALA A 1 99 ? 12.936 -4.260 -25.729 1.00 75.38 99 ALA A N 1
ATOM 764 C CA . ALA A 1 99 ? 13.057 -4.441 -24.277 1.00 75.38 99 ALA A CA 1
ATOM 765 C C . ALA A 1 99 ? 11.995 -5.370 -23.638 1.00 75.38 99 ALA A C 1
ATOM 767 O O . ALA A 1 99 ? 11.770 -5.294 -22.431 1.00 75.38 99 ALA A O 1
ATOM 768 N N . GLY A 1 100 ? 11.345 -6.251 -24.411 1.00 79.44 100 GLY A N 1
ATOM 769 C CA . GLY A 1 100 ? 10.170 -7.023 -23.966 1.00 79.44 100 GLY A CA 1
ATOM 770 C C . GLY A 1 100 ? 10.361 -7.827 -22.669 1.00 79.44 100 GLY A C 1
ATOM 771 O O . GLY A 1 100 ? 9.518 -7.765 -21.776 1.00 79.44 100 GLY A O 1
ATOM 772 N N .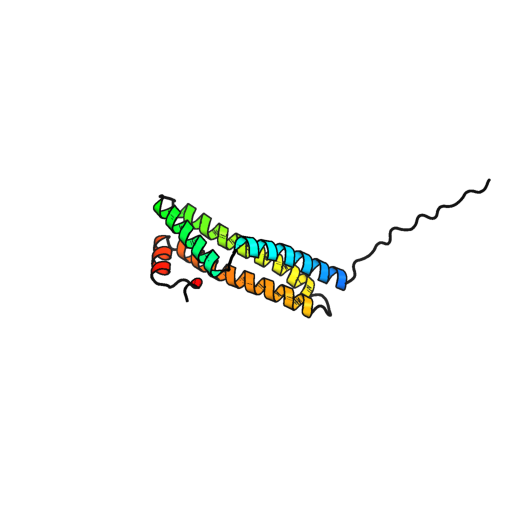 ASP A 1 101 ? 11.493 -8.516 -22.504 1.00 83.81 101 ASP A N 1
ATOM 773 C CA . ASP A 1 101 ? 11.772 -9.278 -21.275 1.00 83.81 101 ASP A CA 1
ATOM 774 C C . ASP A 1 101 ? 12.045 -8.371 -20.064 1.00 83.81 101 ASP A C 1
ATOM 776 O O . ASP A 1 101 ? 11.683 -8.690 -18.929 1.00 83.81 101 ASP A O 1
ATOM 780 N N . LEU A 1 102 ? 12.674 -7.213 -20.286 1.00 84.88 102 LEU A N 1
ATOM 781 C CA . LEU A 1 102 ? 12.914 -6.224 -19.233 1.00 84.88 102 LEU A CA 1
ATOM 782 C C . LEU A 1 102 ? 11.597 -5.578 -18.797 1.00 84.88 102 LEU A C 1
ATOM 784 O O . LEU A 1 102 ? 11.379 -5.405 -17.601 1.00 84.88 102 LEU A O 1
ATOM 788 N N . MET A 1 103 ? 10.720 -5.281 -19.756 1.00 87.69 103 MET A N 1
ATOM 789 C CA . MET A 1 103 ? 9.381 -4.749 -19.522 1.00 87.69 103 MET A CA 1
ATOM 790 C C . MET A 1 103 ? 8.568 -5.704 -18.649 1.00 87.69 103 MET A C 1
ATOM 792 O O . MET A 1 103 ? 8.114 -5.292 -17.584 1.00 87.69 103 MET A O 1
ATOM 796 N N . ARG A 1 104 ? 8.505 -6.993 -19.010 1.00 89.12 104 ARG A N 1
ATOM 797 C CA . ARG A 1 104 ? 7.796 -8.014 -18.222 1.00 89.12 104 ARG A CA 1
ATOM 798 C C . ARG A 1 104 ? 8.281 -8.082 -16.772 1.00 89.12 104 ARG A C 1
ATOM 800 O O . ARG A 1 104 ? 7.476 -8.242 -15.862 1.00 89.12 104 ARG A O 1
ATOM 807 N N . ASN A 1 105 ? 9.585 -7.928 -16.531 1.00 90.25 105 ASN A N 1
ATOM 808 C CA . ASN A 1 105 ? 10.108 -7.897 -15.163 1.00 90.25 105 ASN A CA 1
ATOM 809 C C . ASN A 1 105 ? 9.554 -6.710 -14.360 1.00 90.25 105 ASN A C 1
ATOM 811 O O . ASN 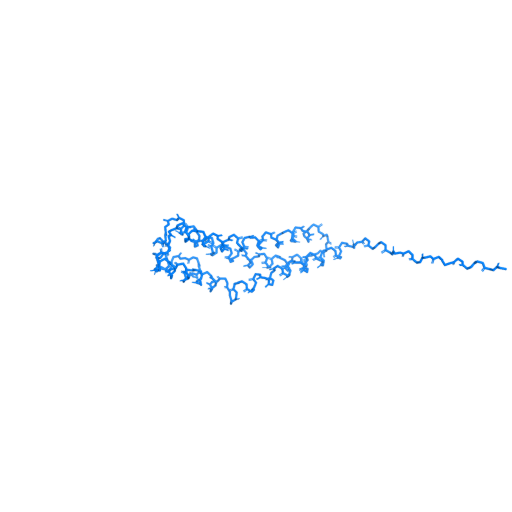A 1 105 ? 9.175 -6.884 -13.205 1.00 90.25 105 ASN A O 1
ATOM 815 N N . VAL A 1 106 ? 9.518 -5.509 -14.948 1.00 92.44 106 VAL A N 1
ATOM 816 C CA . VAL A 1 106 ? 8.992 -4.318 -14.261 1.00 92.44 106 VAL A CA 1
ATOM 817 C C . VAL A 1 106 ? 7.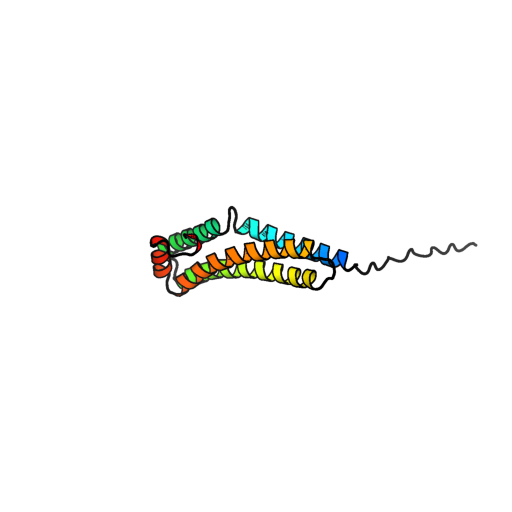471 -4.404 -14.090 1.00 92.44 106 VAL A C 1
ATOM 819 O O . VAL A 1 106 ? 6.967 -4.004 -13.045 1.00 92.44 106 VAL A O 1
ATOM 822 N N . GLU A 1 107 ? 6.744 -4.983 -15.049 1.00 93.56 107 GLU A N 1
ATOM 823 C CA . GLU A 1 107 ? 5.298 -5.238 -14.938 1.00 93.56 107 GLU A CA 1
ATOM 824 C C . GLU A 1 107 ? 4.951 -6.137 -13.756 1.00 93.56 107 GLU A C 1
ATOM 826 O O . GLU A 1 107 ? 4.029 -5.832 -13.005 1.00 93.56 107 GLU A O 1
ATOM 831 N N . VAL A 1 108 ? 5.699 -7.227 -13.563 1.00 94.75 108 VAL A N 1
ATOM 832 C CA . VAL A 1 108 ? 5.488 -8.128 -12.421 1.00 94.75 108 VAL A CA 1
ATOM 833 C C . VAL A 1 108 ? 5.692 -7.375 -11.107 1.00 94.75 108 VAL A C 1
ATOM 835 O O . VAL A 1 108 ? 4.846 -7.462 -10.221 1.00 94.75 108 VAL A O 1
ATOM 838 N N . MET A 1 109 ? 6.756 -6.567 -11.003 1.00 96.06 109 MET A N 1
ATOM 839 C CA . MET A 1 109 ? 6.984 -5.729 -9.819 1.00 96.06 109 MET A CA 1
ATOM 840 C C . MET A 1 109 ? 5.831 -4.746 -9.596 1.00 96.06 109 MET A C 1
ATOM 842 O O . MET A 1 109 ? 5.357 -4.612 -8.473 1.00 96.06 109 MET A O 1
ATOM 846 N N . LEU A 1 110 ? 5.366 -4.070 -10.651 1.00 95.81 110 LEU A N 1
ATOM 847 C CA . LEU A 1 110 ? 4.240 -3.138 -10.573 1.00 95.81 110 LEU A CA 1
ATOM 848 C C . LEU A 1 110 ? 2.970 -3.812 -10.081 1.00 95.81 110 LEU A C 1
ATOM 850 O O . LEU A 1 110 ? 2.308 -3.265 -9.203 1.00 95.81 110 LEU A O 1
ATOM 854 N N . LYS A 1 111 ? 2.648 -4.980 -10.639 1.00 95.94 111 LYS A N 1
ATOM 855 C CA . LYS A 1 111 ? 1.463 -5.742 -10.264 1.00 95.94 111 LYS A CA 1
ATOM 856 C C . LYS A 1 111 ? 1.505 -6.115 -8.786 1.00 95.94 111 LYS A C 1
ATOM 858 O O . LYS A 1 111 ? 0.563 -5.818 -8.070 1.00 95.94 111 LYS A O 1
ATOM 863 N N . GLU A 1 112 ? 2.619 -6.665 -8.308 1.00 95.62 112 GLU A N 1
ATOM 864 C CA . GLU A 1 112 ? 2.741 -7.044 -6.897 1.00 95.62 112 GLU A CA 1
ATOM 865 C C . GLU A 1 112 ? 2.604 -5.850 -5.940 1.00 95.62 112 GLU A C 1
ATOM 867 O O . GLU A 1 112 ? 1.986 -5.961 -4.878 1.00 95.62 112 GLU A O 1
ATOM 872 N N . VAL A 1 113 ? 3.169 -4.689 -6.293 1.00 96.88 113 VAL A N 1
ATOM 873 C CA . VAL A 1 113 ? 2.991 -3.483 -5.472 1.00 96.88 113 VAL A CA 1
ATOM 874 C C . VAL A 1 113 ? 1.549 -2.984 -5.545 1.00 96.88 113 VAL A C 1
ATOM 876 O O . VAL A 1 113 ? 1.006 -2.604 -4.513 1.00 96.88 113 VAL A O 1
ATOM 879 N N . ALA A 1 114 ? 0.918 -3.011 -6.721 1.00 95.94 114 ALA A N 1
ATOM 880 C CA . ALA A 1 114 ? -0.477 -2.611 -6.895 1.00 95.94 114 ALA A CA 1
ATOM 881 C C . ALA A 1 114 ? -1.434 -3.489 -6.077 1.00 95.94 114 ALA A C 1
ATOM 883 O O . ALA A 1 114 ? -2.308 -2.950 -5.405 1.00 95.94 114 ALA A O 1
ATOM 884 N N . ASP A 1 115 ? -1.217 -4.806 -6.055 1.00 94.50 115 ASP A N 1
ATOM 885 C CA . ASP A 1 115 ? -2.005 -5.733 -5.241 1.00 94.50 115 ASP A CA 1
ATOM 886 C C . ASP A 1 115 ? -1.924 -5.341 -3.754 1.00 94.50 115 ASP A C 1
ATOM 888 O O . ASP A 1 115 ? -2.940 -5.256 -3.074 1.00 94.50 115 ASP A O 1
ATOM 892 N N . ALA A 1 116 ? -0.731 -4.998 -3.251 1.00 96.38 116 ALA A N 1
ATOM 893 C CA . ALA A 1 116 ? -0.562 -4.536 -1.870 1.00 96.38 116 ALA A CA 1
ATOM 894 C C . ALA A 1 116 ? -1.227 -3.177 -1.590 1.00 96.38 116 ALA A C 1
ATOM 896 O O . ALA A 1 116 ? -1.757 -2.977 -0.498 1.00 96.38 116 ALA A O 1
ATOM 897 N N . VAL A 1 117 ? -1.171 -2.242 -2.548 1.00 97.69 117 VAL A N 1
ATOM 898 C CA . VAL A 1 117 ? -1.808 -0.919 -2.438 1.00 97.69 117 VAL A CA 1
ATOM 899 C C . VAL A 1 117 ? -3.309 -1.083 -2.232 1.00 97.69 117 VAL A C 1
ATOM 901 O O . VAL A 1 117 ? -3.830 -0.546 -1.262 1.00 97.69 117 VAL A O 1
ATOM 904 N N . VAL A 1 118 ? -3.970 -1.897 -3.060 1.00 97.44 118 VAL A N 1
ATOM 905 C CA . VAL A 1 118 ? -5.423 -2.122 -2.986 1.00 97.44 118 VAL A CA 1
ATOM 906 C C . VAL A 1 118 ? -5.853 -2.620 -1.603 1.00 97.44 118 VAL A C 1
ATOM 908 O O . VAL A 1 118 ? -6.827 -2.119 -1.048 1.00 97.44 118 VAL A O 1
ATOM 911 N N . LEU A 1 119 ? -5.110 -3.561 -1.007 1.00 97.75 119 LEU A N 1
ATOM 912 C CA . LEU A 1 119 ? -5.451 -4.094 0.319 1.00 97.75 119 LEU A CA 1
ATOM 913 C C . LEU A 1 119 ? -5.341 -3.043 1.431 1.00 97.75 119 LEU A C 1
ATOM 915 O O . LEU A 1 119 ? -6.095 -3.083 2.398 1.00 97.75 119 LEU A O 1
ATOM 919 N N . VAL A 1 120 ? -4.380 -2.123 1.330 1.00 97.56 120 VAL A N 1
ATOM 920 C CA . VAL A 1 120 ? -4.171 -1.081 2.347 1.00 97.56 120 VAL A CA 1
ATOM 921 C C . VAL A 1 120 ? -5.086 0.123 2.111 1.00 97.56 120 VAL A C 1
ATOM 923 O O . VAL A 1 120 ? -5.516 0.746 3.078 1.00 97.56 120 VAL A O 1
ATOM 926 N N . GLU A 1 121 ? -5.432 0.431 0.861 1.00 97.88 121 GLU A N 1
ATOM 927 C CA . GLU A 1 121 ? -6.439 1.443 0.521 1.00 97.88 121 GLU A CA 1
ATOM 928 C C . GLU A 1 121 ? -7.840 1.048 1.006 1.00 97.88 121 GLU A C 1
ATOM 930 O O . GLU A 1 121 ? -8.579 1.913 1.467 1.00 97.88 121 GLU A O 1
ATOM 935 N N . ASP A 1 122 ? -8.185 -0.244 0.988 1.00 98.31 122 ASP A N 1
ATOM 936 C CA . ASP A 1 122 ? -9.422 -0.763 1.594 1.00 98.31 122 ASP A CA 1
ATOM 937 C C . ASP A 1 122 ? -9.487 -0.450 3.102 1.00 98.31 122 ASP A C 1
ATOM 939 O O . ASP A 1 122 ? -10.471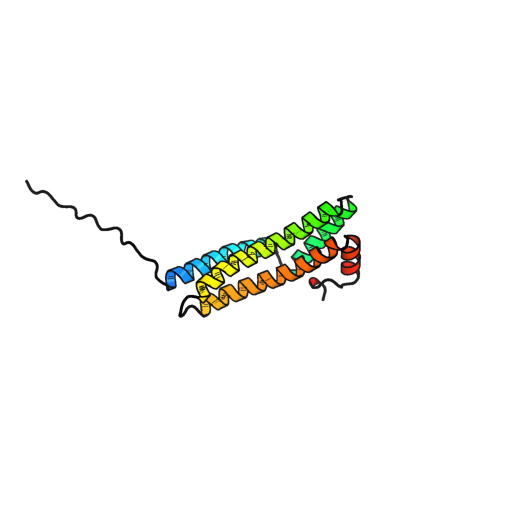 0.098 3.604 1.00 98.31 122 ASP A O 1
ATOM 943 N N . ILE A 1 123 ? -8.382 -0.688 3.821 1.00 98.06 123 ILE A N 1
ATOM 944 C CA . ILE A 1 123 ? -8.255 -0.325 5.241 1.00 98.06 123 ILE A CA 1
ATOM 945 C C . ILE A 1 123 ? -8.407 1.190 5.427 1.00 98.06 123 ILE A C 1
ATOM 947 O O . ILE A 1 123 ? -9.172 1.626 6.287 1.00 98.06 123 ILE A O 1
ATOM 951 N N . ASP A 1 124 ? -7.688 1.995 4.640 1.00 98.06 124 ASP A N 1
ATOM 952 C CA . ASP A 1 124 ? -7.725 3.459 4.728 1.00 98.06 124 ASP A CA 1
ATOM 953 C C . ASP A 1 124 ? -9.138 4.009 4.488 1.00 98.06 124 ASP A C 1
ATOM 955 O O . ASP A 1 124 ? -9.616 4.837 5.267 1.00 98.06 124 ASP A O 1
ATOM 959 N N . ALA A 1 125 ? -9.854 3.498 3.485 1.00 97.81 125 ALA A N 1
ATOM 960 C CA . ALA A 1 125 ? -11.228 3.893 3.183 1.00 97.81 125 ALA A CA 1
ATOM 961 C C . ALA A 1 125 ? -12.198 3.589 4.340 1.00 97.81 125 ALA A C 1
ATOM 963 O O . ALA A 1 125 ? -13.053 4.416 4.686 1.00 97.81 125 ALA A O 1
ATOM 964 N N . LEU A 1 126 ? -12.049 2.429 4.981 1.00 97.75 126 LEU A N 1
ATOM 965 C CA . LEU A 1 126 ? -12.875 2.048 6.126 1.00 97.75 126 LEU A CA 1
ATOM 966 C C . LEU A 1 126 ? -12.563 2.893 7.361 1.00 97.75 126 LEU A C 1
ATOM 968 O O . LEU A 1 126 ? -13.492 3.354 8.020 1.00 97.75 126 LEU A O 1
ATOM 972 N N . VAL A 1 127 ? -11.287 3.178 7.641 1.00 97.19 127 VAL A N 1
ATOM 973 C CA . VA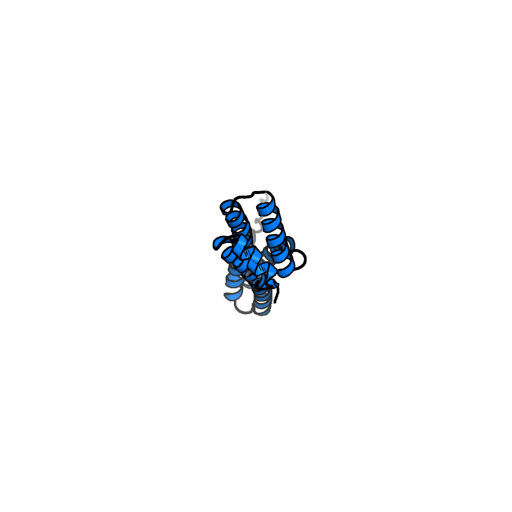L A 1 127 ? -10.887 4.066 8.749 1.00 97.19 127 VAL A CA 1
ATOM 974 C C . VAL A 1 127 ? -11.427 5.481 8.550 1.00 97.19 127 VAL A C 1
ATOM 976 O O . VAL A 1 127 ? -11.892 6.098 9.509 1.00 97.19 127 VAL A O 1
ATOM 979 N N . HIS A 1 128 ? -11.443 5.990 7.315 1.00 97.00 128 HIS A N 1
ATOM 980 C CA . HIS A 1 128 ? -12.065 7.280 6.999 1.00 97.00 128 HIS A CA 1
ATOM 981 C C . HIS A 1 128 ? -13.577 7.297 7.241 1.00 97.00 128 HIS A C 1
ATOM 983 O O . HIS A 1 128 ? -14.127 8.350 7.562 1.00 97.00 128 HIS A O 1
ATOM 989 N N . SER A 1 129 ? -14.232 6.140 7.138 1.00 96.06 129 SER A N 1
ATOM 990 C CA . SER A 1 129 ? -15.644 5.955 7.491 1.00 96.06 129 SER A CA 1
ATOM 991 C C . SER A 1 129 ? -15.865 5.745 8.998 1.00 96.06 129 SER A C 1
ATOM 993 O O . SER A 1 129 ? -17.009 5.714 9.446 1.00 96.06 129 SER A O 1
ATOM 995 N N . GLY A 1 130 ? -14.791 5.586 9.777 1.00 93.94 130 GLY A N 1
ATOM 996 C CA . GLY A 1 130 ? -14.791 5.374 11.225 1.00 93.94 130 GLY A CA 1
ATOM 997 C C . GLY A 1 130 ? -13.968 4.148 11.633 1.00 93.94 130 GLY A C 1
ATOM 998 O O . GLY A 1 130 ? -14.043 3.091 11.008 1.00 93.94 130 GLY A O 1
ATOM 999 N N . VAL A 1 131 ? -13.206 4.248 12.728 1.00 94.38 131 VAL A N 1
ATOM 1000 C CA . VAL A 1 131 ? -12.382 3.122 13.217 1.00 94.38 131 VAL A CA 1
ATOM 1001 C C . VAL A 1 131 ? -13.253 1.918 13.605 1.00 94.38 131 VAL A C 1
ATOM 1003 O O . VAL A 1 131 ? -12.889 0.775 13.330 1.00 94.38 131 VAL A O 1
ATOM 1006 N N . GLU A 1 132 ? -14.444 2.153 14.163 1.00 94.69 132 GLU A N 1
ATOM 1007 C CA . GLU A 1 132 ? -15.418 1.092 14.459 1.00 94.69 132 GLU A CA 1
ATOM 1008 C C . GLU A 1 132 ? -15.905 0.358 13.198 1.00 94.69 132 GLU A C 1
ATOM 1010 O O . GLU A 1 132 ? -16.145 -0.853 13.241 1.00 94.69 132 GLU A O 1
ATOM 1015 N N . THR A 1 133 ? -15.994 1.058 12.063 1.00 97.06 133 THR A N 1
ATOM 1016 C CA . THR A 1 133 ? -16.337 0.473 10.759 1.00 97.06 133 THR A CA 1
ATOM 1017 C C . THR A 1 133 ? -15.258 -0.515 10.323 1.00 97.06 133 THR A C 1
ATOM 1019 O O . THR A 1 133 ? -15.578 -1.652 9.977 1.00 97.06 133 THR A O 1
ATOM 1022 N N . LEU A 1 134 ? -13.977 -0.137 10.434 1.00 97.62 134 LEU A N 1
ATOM 1023 C CA . LEU A 1 134 ? -12.860 -1.054 10.179 1.00 97.62 134 LEU A CA 1
ATOM 1024 C C . LEU A 1 134 ? -12.910 -2.278 11.108 1.00 97.62 134 LEU A C 1
ATOM 1026 O O . LEU A 1 134 ? -12.733 -3.405 10.650 1.00 97.62 134 LEU A O 1
ATOM 1030 N N . ILE A 1 135 ? -13.146 -2.079 12.410 1.00 96.56 135 ILE A N 1
ATOM 1031 C CA . ILE A 1 135 ? -13.220 -3.180 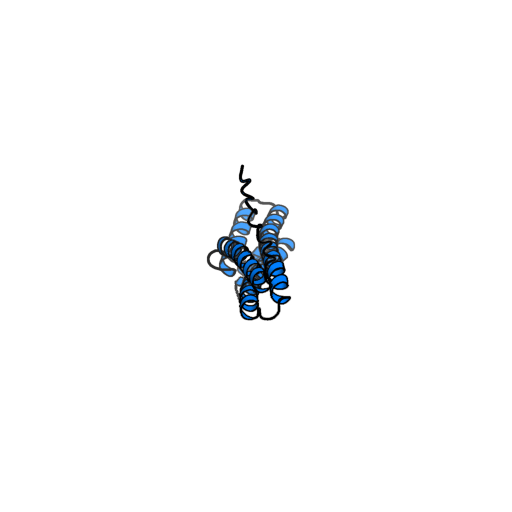13.387 1.00 96.56 135 ILE A CA 1
ATOM 1032 C C . ILE A 1 135 ? -14.348 -4.151 13.023 1.00 96.56 135 ILE A C 1
ATOM 1034 O O . ILE A 1 135 ? -14.163 -5.369 13.090 1.00 96.56 135 ILE A O 1
ATOM 1038 N N . THR A 1 136 ? -15.509 -3.621 12.638 1.00 97.56 136 THR A N 1
ATOM 1039 C CA . THR A 1 136 ? -16.672 -4.418 12.235 1.00 97.56 136 THR A CA 1
ATOM 1040 C C . THR A 1 136 ? -16.362 -5.232 10.981 1.00 97.56 136 THR A C 1
ATOM 1042 O O . THR A 1 136 ? -16.510 -6.454 11.018 1.00 97.56 136 THR A O 1
ATOM 1045 N N . ALA A 1 137 ? -15.828 -4.596 9.933 1.00 97.44 137 ALA A N 1
ATOM 1046 C CA . ALA A 1 137 ? -15.434 -5.262 8.690 1.00 97.44 137 ALA A CA 1
ATOM 1047 C C . ALA A 1 137 ? -14.379 -6.359 8.927 1.00 97.44 137 ALA A C 1
ATOM 1049 O O . ALA A 1 137 ? -14.517 -7.483 8.441 1.00 97.44 137 ALA A O 1
ATOM 1050 N N . TYR A 1 138 ? -13.364 -6.081 9.755 1.00 97.25 138 TYR A N 1
ATOM 1051 C CA . TYR A 1 138 ? -12.322 -7.053 10.103 1.00 97.25 138 TYR A CA 1
ATOM 1052 C C . TYR A 1 138 ? -12.896 -8.286 10.812 1.00 97.25 138 TYR A C 1
ATOM 1054 O O . TYR A 1 138 ? -12.520 -9.422 10.514 1.00 97.25 138 TYR A O 1
ATOM 1062 N N . ARG A 1 139 ? -13.816 -8.083 11.764 1.00 96.25 139 ARG A N 1
ATOM 1063 C CA . ARG A 1 139 ? -14.490 -9.177 12.487 1.00 96.25 139 ARG A CA 1
ATOM 1064 C C . ARG A 1 139 ? -15.455 -9.958 11.592 1.00 96.25 139 ARG A C 1
ATOM 1066 O O . ARG A 1 139 ? -15.639 -11.150 11.821 1.00 96.25 139 ARG A O 1
ATOM 1073 N N . GLY A 1 140 ? -16.043 -9.298 10.597 1.00 96.88 140 GLY A N 1
ATOM 1074 C CA . GLY A 1 140 ? -16.925 -9.898 9.596 1.00 96.88 140 GLY A CA 1
ATOM 1075 C C . GLY A 1 140 ? -16.208 -10.671 8.483 1.00 96.88 140 GLY A C 1
ATOM 1076 O O . GLY A 1 140 ? -16.882 -11.340 7.708 1.00 96.88 140 GLY A O 1
ATOM 1077 N N . ASN A 1 141 ? -14.870 -10.631 8.416 1.00 95.88 141 ASN A N 1
ATOM 1078 C CA . ASN A 1 141 ? -14.079 -11.103 7.268 1.00 95.88 141 ASN A CA 1
ATOM 1079 C C . ASN A 1 141 ? -14.469 -10.414 5.948 1.00 95.88 141 ASN A C 1
ATOM 1081 O O . ASN A 1 141 ? -14.524 -11.048 4.897 1.00 95.88 141 ASN A O 1
ATOM 1085 N N . GLU A 1 142 ? -14.763 -9.116 6.010 1.00 96.38 142 GLU A N 1
ATOM 1086 C CA . GLU A 1 142 ? -15.210 -8.332 4.854 1.00 96.38 142 GLU A CA 1
ATOM 1087 C C . GLU A 1 142 ? -14.050 -7.636 4.125 1.00 96.38 142 GLU A C 1
ATOM 1089 O O . GLU A 1 142 ? -14.218 -7.217 2.982 1.00 96.38 142 GLU A O 1
ATOM 1094 N N . LEU A 1 143 ? -12.867 -7.553 4.748 1.00 95.94 143 LEU A N 1
ATOM 1095 C CA . LEU A 1 143 ? -11.686 -6.926 4.148 1.00 95.94 143 LEU A CA 1
ATOM 1096 C C . LEU A 1 143 ? -11.131 -7.765 3.000 1.00 95.94 143 LEU A C 1
ATOM 1098 O O . LEU A 1 143 ? -11.087 -8.996 3.078 1.00 95.94 143 LEU A O 1
ATOM 1102 N N . LEU A 1 144 ? -10.606 -7.095 1.974 1.00 95.31 144 LEU A N 1
ATOM 1103 C CA . LEU A 1 144 ? -10.108 -7.758 0.763 1.00 95.31 144 LEU A CA 1
ATOM 1104 C C . LEU A 1 144 ? -9.018 -8.806 1.036 1.00 95.31 144 LEU A C 1
ATOM 1106 O O . LEU A 1 144 ? -8.940 -9.803 0.329 1.00 95.31 144 LEU A O 1
ATOM 1110 N N . PHE A 1 145 ? -8.191 -8.616 2.068 1.00 94.50 145 PHE A N 1
ATOM 1111 C CA . PHE A 1 145 ? -7.117 -9.558 2.414 1.00 94.50 145 PHE A CA 1
ATOM 1112 C C . PHE A 1 145 ? -7.589 -10.785 3.221 1.00 94.50 145 PHE A C 1
ATOM 1114 O O . PHE A 1 145 ? -6.761 -11.608 3.613 1.00 94.50 145 PHE A O 1
ATOM 1121 N N . GLN A 1 146 ? -8.882 -10.878 3.558 1.00 93.31 146 GLN A N 1
ATOM 1122 C CA . GLN A 1 146 ? -9.465 -11.984 4.333 1.00 93.31 146 GLN A CA 1
ATOM 1123 C C . GLN A 1 146 ? -10.261 -12.981 3.474 1.00 93.31 146 GLN A C 1
ATOM 1125 O O . GLN A 1 146 ? -10.729 -13.980 4.025 1.00 93.31 146 GLN A O 1
ATOM 1130 N N . GLN A 1 147 ? -10.426 -12.704 2.176 1.00 77.12 147 GLN A N 1
ATOM 1131 C CA . GLN A 1 147 ? -11.239 -13.486 1.236 1.00 77.12 147 GLN A CA 1
ATOM 1132 C C . GLN A 1 147 ? -10.451 -14.607 0.553 1.00 77.12 147 GLN A C 1
ATOM 1134 O O . GLN A 1 147 ? -9.249 -14.409 0.273 1.00 77.12 147 GLN A O 1
#

Organism: Coprinopsis cinerea (strain Okayama-7 / 130 / ATCC MYA-4618 / FGSC 9003) (NCBI:txid240176)

Foldseek 3Di:
DDDDDPPPPDDPPCPDDLVSQLVVLLVQLVVLLVVVCVQCPPALLVNLVVLLVVLVVCVVVVDDLVVSLVSLVVQLVVLVVSLVSLVVSLVSQVPGPPSVVSNVSSVVSNVRSVVSNQQSVQLSVQSVVPNVSSVVCVVVLNGPSSD

Secondary structure (DSSP, 8-state):
--------------PPPHHHHHHHHHHHHHHHHHHHHHHHTT-HHHHHHHHHHHHHHHHHTT--HHHHHHHHHHHHHHHHHHHHHHHHHHHHHHTSTT-HHHHHHHHHHHHHHHHHHHHHHHHHHHHHT-HHHHHHHHHHT-SGGG-

Radius of gyration: 23.29 Å; chains: 1; bounding box: 82×34×53 Å